Protein AF-A0A7C5XCL4-F1 (afdb_monomer)

Foldseek 3Di:
DQVPDPPRDPPDNVPDWADFDDPDVVDTDGDPVD

Radius of gyrati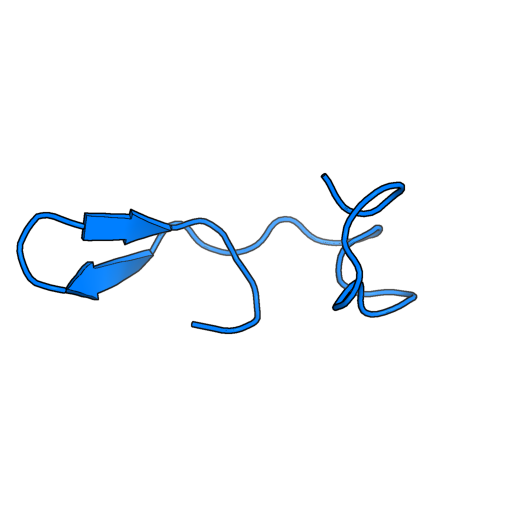on: 10.33 Å; Cα contacts (8 Å, |Δi|>4): 32; chains: 1; bounding box: 20×13×26 Å

Secondary structure (DSSP, 8-state):
-GGG-TTPPTTTTTTSPPP-EEEETTEEE--TT-

Mean predicted aligned error: 2.5 Å

Solvent-accessible surface area (backbone atoms only — not comparable to full-atom values): 2384 Å² total; per-residue (Å²): 112,48,98,77,40,95,81,52,47,86,85,41,55,82,72,48,85,48,66,81,41,76,82,46,97,95,40,71,45,62,43,88,91,110

Sequence (34 aa):
FHPRCPYAMKNKCDKEEPKFVEVKKGHYTACWLY

pLDDT: mean 94.98, std 2.47, range [85.81, 97.94]

Structure (mmCIF, N/CA/C/O backbone):
data_AF-A0A7C5XCL4-F1
#
_entry.id   AF-A0A7C5XCL4-F1
#
loop_
_atom_site.group_PDB
_atom_site.id
_atom_site.type_symbol
_atom_site.label_atom_id
_atom_site.label_alt_id
_atom_site.label_comp_id
_atom_site.label_asym_id
_atom_site.label_entity_id
_atom_site.label_seq_id
_atom_site.pdbx_PDB_ins_code
_atom_site.Cartn_x
_atom_site.Cartn_y
_atom_site.Cartn_z
_atom_site.occupancy
_atom_site.B_iso_or_equiv
_atom_site.auth_seq_id
_atom_site.auth_comp_id
_a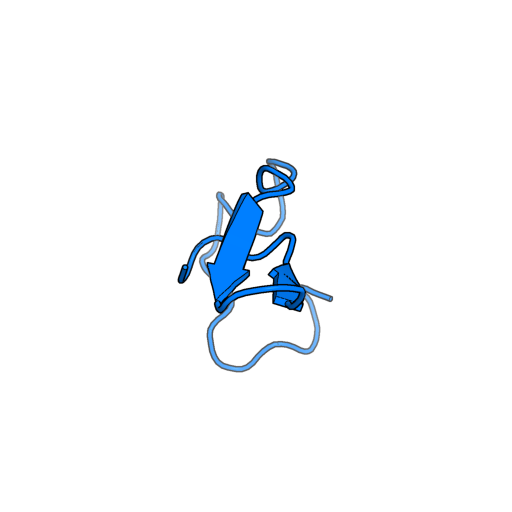tom_site.auth_asym_id
_atom_site.auth_atom_id
_atom_site.pdbx_PDB_model_num
ATOM 1 N N . PHE A 1 1 ? 3.396 -10.940 -5.660 1.00 85.81 1 PHE A N 1
ATOM 2 C CA . PHE A 1 1 ? 2.014 -10.683 -6.142 1.00 85.81 1 PHE 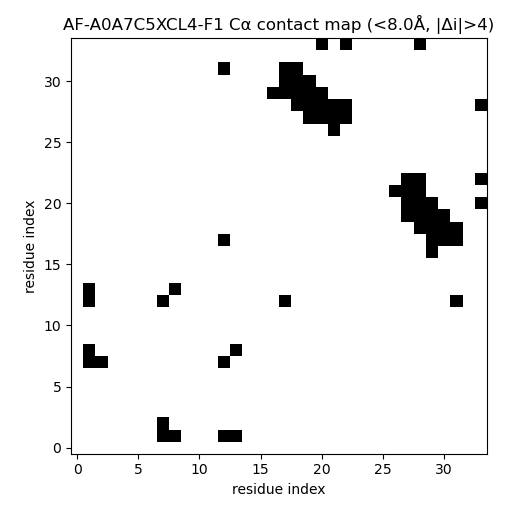A CA 1
ATOM 3 C C . PHE A 1 1 ? 1.976 -9.917 -7.468 1.00 85.81 1 PHE A C 1
ATOM 5 O O . PHE A 1 1 ? 1.184 -10.278 -8.331 1.00 85.81 1 PHE A O 1
ATOM 12 N N . HIS A 1 2 ? 2.843 -8.915 -7.671 1.00 90.19 2 HIS A N 1
ATOM 13 C CA . HIS A 1 2 ? 2.831 -8.041 -8.854 1.00 90.19 2 HIS A CA 1
ATOM 14 C C . HIS A 1 2 ? 2.748 -8.725 -10.241 1.00 90.19 2 HIS A C 1
ATOM 16 O O . HIS A 1 2 ? 2.033 -8.171 -11.069 1.00 90.19 2 HIS A O 1
ATOM 22 N N . PRO A 1 3 ? 3.330 -9.917 -10.529 1.00 93.12 3 PRO A N 1
ATOM 23 C CA . PRO A 1 3 ? 3.216 -10.518 -11.866 1.00 93.12 3 PRO A CA 1
ATOM 24 C C . PRO A 1 3 ? 1.795 -10.990 -12.212 1.00 93.12 3 PRO A C 1
ATOM 26 O O . PRO A 1 3 ? 1.519 -11.319 -13.358 1.00 93.12 3 PRO A O 1
ATOM 29 N N . ARG A 1 4 ? 0.905 -11.075 -11.212 1.00 95.44 4 ARG A N 1
ATOM 30 C CA . ARG A 1 4 ? -0.472 -11.582 -11.336 1.00 95.44 4 ARG A CA 1
ATOM 31 C C . ARG A 1 4 ? -1.533 -10.565 -10.897 1.00 95.44 4 ARG A C 1
ATOM 33 O O . ARG A 1 4 ? -2.715 -10.891 -10.904 1.00 95.44 4 ARG A O 1
ATOM 40 N N . CYS A 1 5 ? -1.134 -9.368 -10.467 1.00 95.88 5 CYS A N 1
ATOM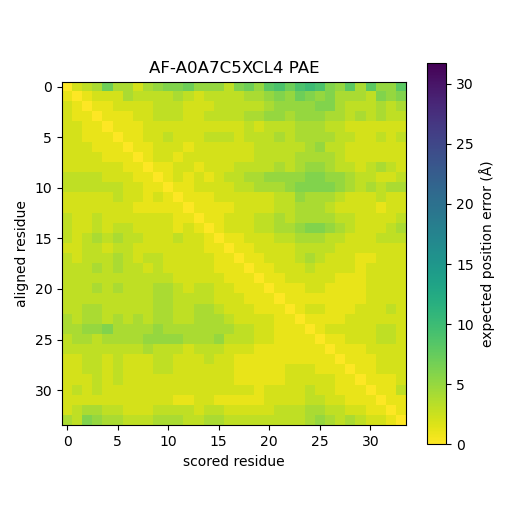 41 C CA . CYS A 1 5 ? -2.059 -8.356 -9.962 1.00 95.88 5 CYS A CA 1
ATOM 42 C C . CYS A 1 5 ? -2.599 -7.495 -11.119 1.00 95.88 5 CYS A C 1
ATOM 44 O O . CYS A 1 5 ? -1.790 -6.894 -11.826 1.00 95.88 5 CYS A O 1
ATOM 46 N N . PRO A 1 6 ? -3.928 -7.357 -11.294 1.00 95.12 6 PRO A N 1
ATOM 47 C CA . PRO A 1 6 ? -4.503 -6.507 -12.344 1.00 95.12 6 PRO A CA 1
ATOM 48 C C . PRO A 1 6 ? -4.250 -5.007 -12.119 1.00 95.12 6 PRO A C 1
ATOM 50 O O . PRO A 1 6 ? -4.331 -4.226 -13.059 1.00 95.12 6 PRO A O 1
ATOM 53 N N . TYR A 1 7 ? -3.905 -4.606 -10.891 1.00 95.12 7 TYR A N 1
ATOM 54 C CA . TYR A 1 7 ? -3.574 -3.226 -10.521 1.00 95.12 7 TYR A CA 1
ATOM 55 C C . TYR A 1 7 ? -2.063 -3.001 -10.343 1.00 95.12 7 TYR A C 1
ATOM 57 O O . TYR A 1 7 ? -1.644 -2.065 -9.659 1.00 95.12 7 TYR A O 1
ATOM 65 N N . ALA A 1 8 ? -1.222 -3.893 -10.876 1.00 95.56 8 ALA A N 1
ATOM 66 C CA . ALA A 1 8 ? 0.223 -3.778 -10.724 1.00 95.56 8 ALA A CA 1
ATOM 67 C C . ALA A 1 8 ? 0.747 -2.477 -11.353 1.00 95.56 8 ALA A C 1
ATOM 69 O O . ALA A 1 8 ? 0.603 -2.243 -12.551 1.00 95.56 8 ALA A O 1
ATOM 70 N N . MET A 1 9 ? 1.414 -1.654 -10.543 1.00 94.81 9 MET A N 1
ATOM 71 C CA . MET A 1 9 ? 2.117 -0.464 -11.014 1.00 94.81 9 MET A CA 1
ATOM 72 C C . MET A 1 9 ? 3.550 -0.837 -11.394 1.00 94.81 9 MET A C 1
ATOM 74 O O . MET A 1 9 ? 4.331 -1.264 -10.539 1.00 94.81 9 MET A O 1
ATOM 78 N N . LYS A 1 10 ? 3.894 -0.663 -12.674 1.00 92.38 10 LYS A N 1
ATOM 79 C CA . LYS A 1 10 ? 5.249 -0.891 -13.193 1.00 92.38 10 LYS A CA 1
ATOM 80 C C . LYS A 1 10 ? 6.236 0.097 -12.565 1.00 92.38 10 LYS A C 1
ATOM 82 O O . LYS A 1 10 ? 5.928 1.280 -12.453 1.00 92.38 10 LYS A O 1
ATOM 87 N N . ASN A 1 11 ? 7.429 -0.379 -12.222 1.00 92.25 11 ASN A N 1
ATOM 88 C CA . ASN A 1 11 ? 8.483 0.327 -11.488 1.00 92.25 11 ASN A CA 1
ATOM 89 C C . ASN A 1 11 ? 8.170 0.673 -10.023 1.00 92.25 11 ASN A C 1
ATOM 91 O O . ASN A 1 11 ? 8.962 1.388 -9.417 1.00 92.25 11 ASN A O 1
ATOM 95 N N . LYS A 1 12 ? 7.063 0.187 -9.449 1.00 94.44 12 LYS A N 1
ATOM 96 C CA . LYS A 1 12 ? 6.726 0.406 -8.032 1.00 94.44 12 LYS A CA 1
ATOM 97 C C . LYS A 1 12 ? 6.471 -0.917 -7.327 1.00 94.44 12 LYS A C 1
ATOM 99 O O . LYS A 1 12 ? 7.204 -1.277 -6.419 1.00 94.44 12 LYS A O 1
ATOM 104 N N . CYS A 1 13 ? 5.499 -1.694 -7.805 1.00 95.38 13 CYS A N 1
ATOM 105 C CA . CYS A 1 13 ? 5.151 -2.986 -7.203 1.00 95.38 13 CYS A CA 1
ATOM 106 C C . CYS A 1 13 ? 6.205 -4.089 -7.434 1.00 95.38 13 CYS A C 1
ATOM 108 O O . CYS A 1 13 ? 6.140 -5.126 -6.780 1.00 95.38 13 CYS A O 1
ATOM 110 N N . ASP A 1 14 ? 7.110 -3.90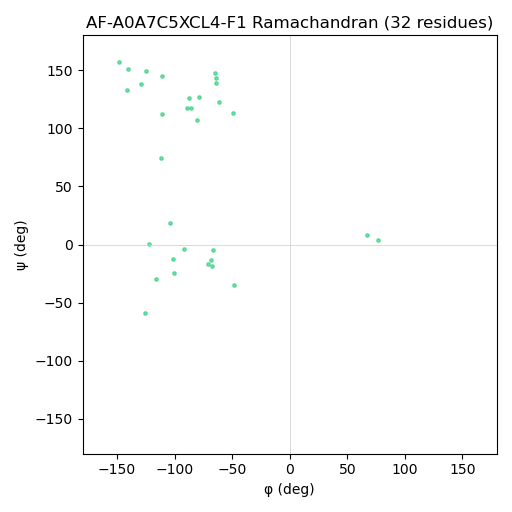1 -8.396 1.00 94.50 14 ASP A N 1
ATOM 111 C CA . ASP A 1 14 ? 8.198 -4.812 -8.784 1.00 94.50 14 ASP A CA 1
ATOM 112 C C . ASP A 1 14 ? 9.573 -4.395 -8.239 1.00 94.50 14 ASP A C 1
ATOM 114 O O . ASP A 1 14 ? 10.514 -5.181 -8.311 1.00 94.50 14 ASP A O 1
ATOM 118 N N . LYS A 1 15 ? 9.697 -3.169 -7.716 1.00 95.88 15 LYS A N 1
ATOM 119 C CA . LYS A 1 15 ? 10.967 -2.607 -7.231 1.00 95.88 15 LYS A CA 1
ATOM 120 C C . LYS A 1 15 ? 10.972 -2.315 -5.738 1.00 95.88 15 LYS A C 1
ATOM 122 O O . LYS A 1 15 ? 12.032 -2.374 -5.126 1.00 95.88 15 LYS A O 1
ATOM 127 N N . GLU A 1 16 ? 9.814 -2.000 -5.166 1.00 95.44 16 GLU A N 1
ATOM 128 C CA . GLU A 1 16 ? 9.699 -1.572 -3.777 1.00 95.44 16 GLU A CA 1
ATOM 129 C C . GLU A 1 16 ? 8.626 -2.370 -3.038 1.00 95.44 16 GLU A C 1
ATOM 131 O O . GLU A 1 16 ? 7.516 -2.598 -3.542 1.00 95.44 16 GLU A O 1
ATOM 136 N N . GLU A 1 17 ? 8.945 -2.756 -1.804 1.00 93.94 17 GLU A N 1
ATOM 137 C CA . GLU A 1 17 ? 7.987 -3.402 -0.919 1.00 93.94 17 GLU A CA 1
ATOM 138 C C . GLU A 1 17 ? 7.049 -2.363 -0.285 1.00 93.94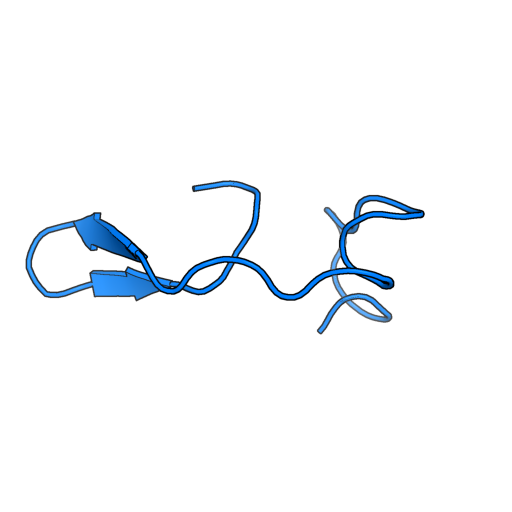 17 GLU A C 1
ATOM 140 O O . GLU A 1 17 ? 7.512 -1.380 0.304 1.00 93.94 17 GLU A O 1
ATOM 145 N N . PRO A 1 18 ? 5.722 -2.552 -0.393 1.00 95.38 18 PRO A N 1
ATOM 146 C CA . PRO A 1 18 ? 4.760 -1.687 0.271 1.00 95.38 18 PRO A CA 1
ATOM 147 C C . PRO A 1 18 ? 4.870 -1.794 1.788 1.00 95.38 18 PRO A C 1
ATOM 149 O O . PRO A 1 18 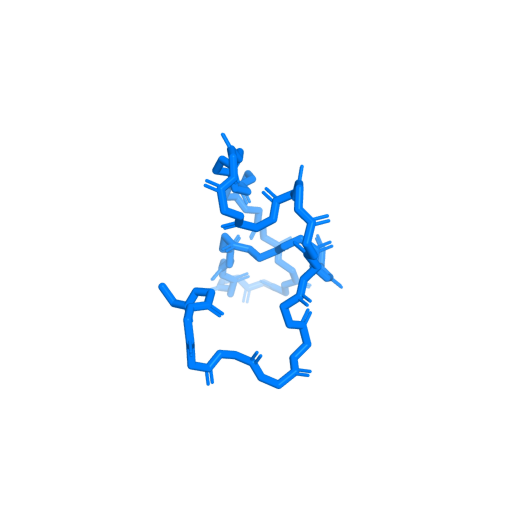? 5.128 -2.861 2.346 1.00 95.38 18 PRO A O 1
ATOM 152 N N . LYS A 1 19 ? 4.601 -0.677 2.464 1.00 96.25 19 LYS A N 1
ATOM 153 C CA . LYS A 1 19 ? 4.538 -0.645 3.925 1.00 96.25 19 LYS A CA 1
ATOM 154 C C . LYS A 1 19 ? 3.399 -1.523 4.424 1.00 96.25 19 LYS A C 1
ATOM 156 O O . LYS A 1 19 ? 2.322 -1.543 3.833 1.00 96.25 19 LYS A O 1
ATOM 161 N N . PHE A 1 20 ? 3.630 -2.185 5.551 1.00 96.94 20 PHE A N 1
ATOM 162 C CA . PHE A 1 20 ? 2.581 -2.892 6.265 1.00 96.94 20 PHE A CA 1
ATOM 163 C C . PHE A 1 20 ? 1.776 -1.891 7.095 1.00 96.94 20 PHE A C 1
ATOM 165 O O . PHE A 1 20 ? 2.279 -1.346 8.078 1.00 96.94 20 PHE A O 1
ATOM 172 N N . VAL A 1 21 ? 0.555 -1.602 6.651 1.00 97.06 21 VAL A N 1
ATOM 173 C CA . VAL A 1 21 ? -0.307 -0.560 7.221 1.00 97.06 21 VAL A CA 1
ATOM 174 C C . VAL A 1 21 ? -1.658 -1.129 7.632 1.00 97.06 21 VAL A C 1
ATOM 176 O O . VAL A 1 21 ? -2.155 -2.082 7.031 1.00 97.06 21 VAL A O 1
ATOM 179 N N . GLU A 1 22 ? -2.255 -0.538 8.665 1.00 97.94 22 GLU A N 1
ATOM 180 C CA . GLU A 1 22 ? -3.618 -0.845 9.091 1.00 97.94 22 GLU A CA 1
ATOM 181 C C . GLU A 1 22 ? -4.613 -0.009 8.287 1.00 97.94 22 GLU A C 1
ATOM 183 O O . GLU A 1 22 ? -4.609 1.217 8.370 1.00 97.94 22 GLU A O 1
ATOM 188 N N . VAL A 1 23 ? -5.474 -0.665 7.513 1.00 96.56 23 VAL A N 1
ATOM 189 C CA . VAL A 1 23 ? -6.439 0.018 6.626 1.00 96.56 23 VAL A CA 1
ATOM 190 C C . VAL A 1 23 ? -7.837 0.068 7.221 1.00 96.56 23 VAL A C 1
ATOM 192 O O . VAL A 1 23 ? -8.647 0.928 6.878 1.00 96.56 23 VAL A O 1
ATOM 195 N N . LYS A 1 24 ? -8.134 -0.875 8.117 1.00 96.81 24 LYS A N 1
ATOM 196 C CA . LYS A 1 24 ? -9.333 -0.938 8.960 1.00 96.81 24 LYS A CA 1
ATOM 197 C C . LYS A 1 24 ? -8.940 -1.612 10.268 1.00 96.81 24 LYS A C 1
ATOM 199 O O . LYS A 1 24 ? -7.987 -2.377 10.274 1.00 96.81 24 LYS A O 1
ATOM 204 N N . LYS A 1 25 ? -9.695 -1.384 11.346 1.00 97.50 25 LYS A N 1
ATOM 205 C CA . LYS A 1 25 ? -9.419 -1.969 12.669 1.00 97.50 25 LYS A CA 1
ATOM 206 C C . LYS A 1 25 ? -9.187 -3.486 12.577 1.00 97.50 25 LYS A C 1
ATOM 208 O O . LYS A 1 25 ? -10.115 -4.224 12.245 1.00 97.50 25 LYS A O 1
ATOM 213 N N . GLY A 1 26 ? -7.964 -3.929 12.860 1.00 97.44 26 GLY A N 1
ATOM 214 C CA . GLY A 1 26 ? -7.538 -5.331 12.786 1.00 97.44 26 GLY A CA 1
ATOM 215 C C . GLY A 1 26 ? -7.278 -5.882 11.374 1.00 97.44 26 GLY A C 1
ATOM 216 O O . GLY A 1 26 ? -6.979 -7.065 11.236 1.00 97.44 26 GLY A O 1
ATOM 217 N N . HIS A 1 27 ? -7.379 -5.061 10.325 1.00 97.38 27 HIS A N 1
ATOM 218 C CA . HIS A 1 27 ? -7.070 -5.413 8.938 1.00 97.38 27 HIS A CA 1
ATOM 219 C C . HIS A 1 27 ? -5.811 -4.675 8.491 1.00 97.38 27 HIS A C 1
ATOM 221 O O . HIS A 1 27 ? -5.821 -3.461 8.270 1.00 97.38 27 HIS A O 1
ATOM 227 N N . TYR A 1 28 ? -4.756 -5.447 8.263 1.00 97.69 28 TYR A N 1
ATOM 228 C CA . TYR A 1 28 ? -3.476 -4.949 7.787 1.00 97.69 28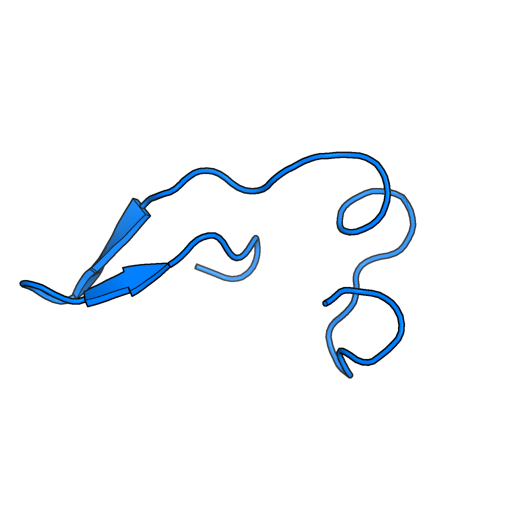 TYR A CA 1
ATOM 229 C C . TYR A 1 28 ? -3.214 -5.407 6.358 1.00 97.69 28 TYR A C 1
ATOM 231 O O . TYR A 1 28 ? -3.579 -6.519 5.974 1.00 97.69 28 TYR A O 1
ATOM 239 N N . THR A 1 29 ? -2.573 -4.555 5.569 1.00 96.62 29 THR A N 1
ATOM 240 C CA . THR A 1 29 ? -2.160 -4.891 4.208 1.00 96.62 29 THR A CA 1
ATOM 241 C C . THR A 1 29 ? -0.790 -4.308 3.905 1.00 96.62 29 THR A C 1
ATOM 243 O O . THR A 1 29 ? -0.403 -3.273 4.439 1.00 96.62 29 THR A O 1
ATOM 246 N N . ALA A 1 30 ? -0.062 -4.987 3.028 1.00 96.50 30 ALA A N 1
ATOM 247 C CA . ALA A 1 30 ? 1.141 -4.479 2.390 1.00 96.50 30 ALA A CA 1
ATOM 248 C C . ALA A 1 30 ? 0.815 -4.292 0.906 1.00 96.50 30 ALA A C 1
ATOM 250 O O . ALA A 1 30 ? 1.167 -5.115 0.060 1.00 96.50 30 ALA A O 1
ATOM 251 N N . CYS A 1 31 ? 0.052 -3.248 0.585 1.00 95.62 31 CYS A N 1
ATOM 252 C CA . CYS A 1 31 ? -0.340 -2.940 -0.785 1.00 95.62 31 CYS A CA 1
ATOM 253 C C . CYS A 1 31 ? -0.314 -1.430 -1.006 1.00 95.62 31 CYS A C 1
ATOM 255 O O . CYS A 1 31 ? -0.886 -0.680 -0.231 1.00 95.62 31 CYS A O 1
ATOM 257 N N . TRP A 1 32 ? 0.297 -0.997 -2.108 1.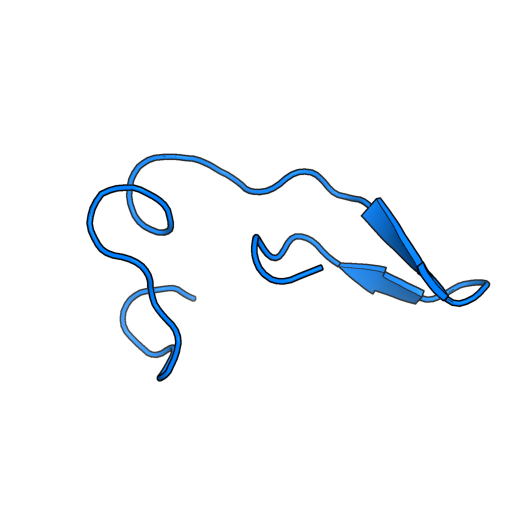00 94.62 32 TRP A N 1
ATOM 258 C CA . TRP A 1 32 ? 0.454 0.416 -2.465 1.00 94.62 32 TRP A CA 1
ATOM 259 C C . TRP A 1 32 ? -0.852 1.166 -2.788 1.00 94.62 32 TRP A C 1
ATOM 261 O O . TRP A 1 32 ? -0.794 2.359 -3.077 1.00 94.62 32 TRP A O 1
ATOM 271 N N . LEU A 1 33 ? -1.995 0.476 -2.820 1.00 92.94 33 LEU A N 1
ATOM 272 C CA . LEU A 1 33 ? -3.310 1.071 -3.088 1.00 92.94 33 LEU A CA 1
ATOM 273 C C . LEU A 1 33 ? -4.058 1.501 -1.824 1.00 92.94 33 LEU A C 1
ATOM 275 O O . LEU A 1 33 ? -5.154 2.049 -1.945 1.00 92.94 33 LEU A O 1
ATOM 279 N N . TYR A 1 34 ? -3.501 1.227 -0.646 1.00 90.69 34 TYR A N 1
ATOM 280 C CA . TYR A 1 34 ? -4.116 1.541 0.635 1.00 90.69 34 TYR A CA 1
ATOM 281 C C . TYR A 1 34 ? -3.170 2.314 1.550 1.00 90.69 34 TYR A C 1
ATOM 283 O O . TYR A 1 34 ? -1.938 2.245 1.329 1.00 90.69 34 TYR A O 1
#